Protein 6T2E (pdb70)

Structure (mmCIF, N/CA/C/O backbone):
data_6T2E
#
_entry.id   6T2E
#
_cell.length_a   39.285
_cell.length_b   39.285
_cell.length_c   215.321
_cell.angle_alpha   90.000
_cell.angle_beta   90.000
_cell.angle_gamma   120.000
#
_symmetry.space_group_name_H-M   'P 61 2 2'
#
loop_
_entity.id
_entity.type
_entity.pdbx_description
1 polymer 'E3 ubiquitin-protein ligase Mdm2'
2 polymer 'Stapled peptide GAR300-Gm'
3 water water
#
loop_
_atom_site.group_PDB
_atom_site.id
_atom_site.type_symbol
_atom_site.label_atom_id
_atom_site.label_alt_id
_atom_site.label_comp_id
_atom_site.label_asym_id
_atom_site.label_entity_id
_atom_site.label_seq_id
_atom_site.pdbx_PDB_ins_code
_atom_site.Cartn_x
_atom_site.Cartn_y
_atom_site.Cartn_z
_atom_site.occupancy
_atom_site.B_iso_or_equiv
_atom_site.auth_seq_id
_atom_site.auth_comp_id
_atom_site.auth_asym_id
_atom_site.auth_atom_id
_atom_site.pdbx_PDB_model_num
ATOM 1 N N . GLU A 1 2 ? -5.712 -25.637 -8.201 1.00 40.45 25 GLU A N 1
ATOM 2 C CA . GLU A 1 2 ? -6.256 -27.029 -8.074 1.00 40.76 25 GLU A CA 1
ATOM 3 C C . GLU A 1 2 ? -5.341 -27.935 -7.204 1.00 35.82 25 GLU A C 1
ATOM 4 O O . GLU A 1 2 ? -5.580 -29.146 -7.166 1.00 35.32 25 G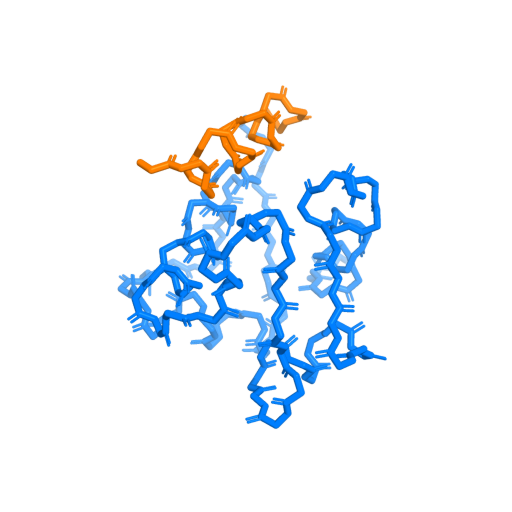LU A O 1
ATOM 10 N N . THR A 1 3 ? -4.378 -27.374 -6.440 1.00 30.22 26 THR A N 1
ATOM 11 C CA . THR A 1 3 ? -3.785 -28.104 -5.285 1.00 28.31 26 THR A CA 1
ATO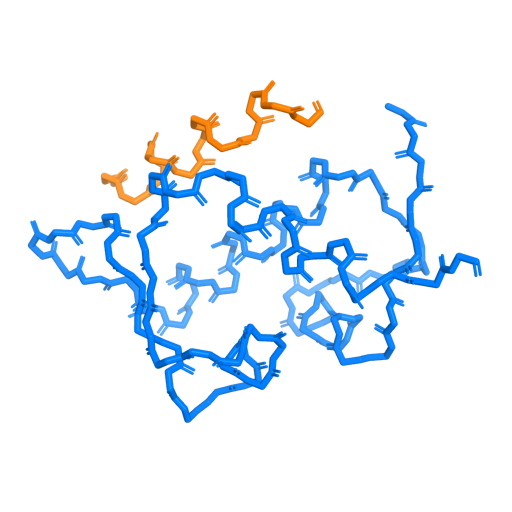M 12 C C . THR A 1 3 ? -4.766 -28.066 -4.105 1.00 25.54 26 THR A C 1
ATOM 13 O O . THR A 1 3 ? -5.212 -27.005 -3.738 1.00 25.28 26 THR A O 1
ATOM 17 N N . LEU A 1 4 ? -5.141 -29.248 -3.615 1.00 23.59 27 LEU A N 1
ATOM 18 C CA . LEU A 1 4 ? -6.016 -29.448 -2.429 1.00 22.25 27 LEU A CA 1
ATOM 19 C C . LEU A 1 4 ? -5.159 -29.582 -1.160 1.00 20.98 27 LEU A C 1
ATOM 20 O O . LEU A 1 4 ? -4.175 -30.342 -1.123 1.00 19.48 27 LEU A O 1
ATOM 25 N N . VAL A 1 5 ? -5.580 -28.888 -0.102 1.00 19.61 28 VAL A N 1
ATOM 26 C CA . VAL A 1 5 ? -4.956 -28.969 1.192 1.00 19.32 28 VAL A CA 1
ATOM 27 C C . VAL A 1 5 ? -5.994 -29.421 2.223 1.00 19.26 28 VAL A C 1
ATOM 28 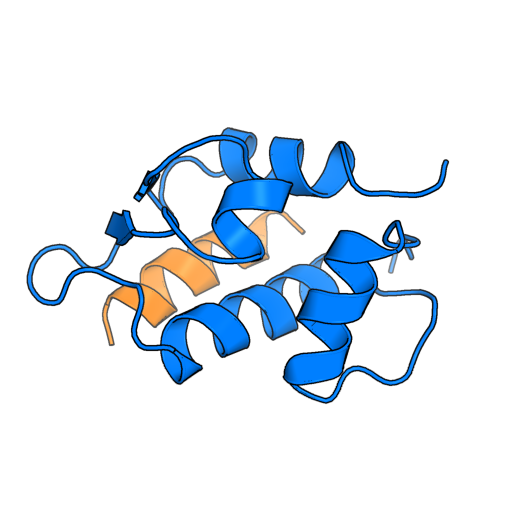O O . VAL A 1 5 ? -7.200 -29.244 2.044 1.00 18.82 28 VAL A O 1
ATOM 32 N N . ARG A 1 6 ? -5.473 -29.908 3.355 1.00 20.03 29 ARG A N 1
ATOM 33 C CA . ARG A 1 6 ? -6.262 -30.486 4.430 1.00 19.99 29 ARG A CA 1
ATOM 34 C C . ARG A 1 6 ? -6.052 -29.685 5.715 1.00 18.90 29 ARG A C 1
ATOM 35 O O . ARG A 1 6 ? -4.990 -29.740 6.314 1.00 17.53 29 ARG A O 1
ATOM 43 N N . PRO A 1 7 ? -7.056 -28.887 6.139 1.00 19.08 30 PRO A N 1
ATOM 44 C CA . PRO A 1 7 ? -6.991 -28.114 7.384 1.00 19.70 30 PRO A CA 1
ATOM 45 C C . PRO A 1 7 ? -6.927 -29.032 8.604 1.00 20.94 30 PRO A C 1
ATOM 46 O O . PRO A 1 7 ? -7.619 -30.013 8.630 1.00 20.76 30 PRO A O 1
ATOM 50 N N . LYS A 1 8 ? -6.058 -28.694 9.568 1.00 22.19 31 LYS A N 1
ATOM 51 C CA . LYS A 1 8 ? -6.056 -29.326 10.846 1.00 23.09 31 LYS A CA 1
ATOM 52 C C . LYS A 1 8 ? -7.363 -28.970 11.518 1.00 22.89 31 LYS A C 1
ATOM 53 O O . LYS A 1 8 ? -8.039 -28.071 11.032 1.00 20.78 31 LYS A O 1
ATOM 59 N N . PRO A 1 9 ? -7.742 -29.703 12.595 1.00 24.06 32 PRO A N 1
ATOM 60 C CA . PRO A 1 9 ? -9.052 -29.552 13.245 1.00 24.80 32 PRO A CA 1
ATOM 61 C C . PRO A 1 9 ? -9.538 -28.125 13.573 1.00 26.13 32 PRO A C 1
ATOM 62 O O . PRO A 1 9 ? -10.734 -27.836 13.368 1.00 24.58 32 PRO A O 1
ATOM 66 N N . GLU A 1 10 ? -8.657 -27.247 14.077 1.00 26.78 33 GLU A N 1
ATOM 67 C CA . GLU A 1 10 ? -9.126 -25.909 14.486 1.00 28.52 33 GLU A CA 1
ATOM 68 C C . GLU A 1 10 ? -9.455 -25.105 13.215 1.00 25.53 33 GLU A C 1
ATOM 69 O O . GLU A 1 10 ? -10.520 -24.485 13.142 1.00 24.45 33 GLU A O 1
ATOM 75 N N . LEU A 1 11 ? -8.556 -25.122 12.223 1.00 22.59 34 LEU A N 1
ATOM 76 C CA . LEU A 1 11 ? -8.834 -24.433 10.956 1.00 22.22 34 LEU A CA 1
ATOM 77 C C . LEU A 1 11 ? -10.129 -24.978 10.344 1.00 21.15 34 LEU A C 1
ATOM 78 O O . LEU A 1 11 ? -10.961 -24.209 9.946 1.00 21.83 34 LEU A O 1
ATOM 83 N N . LEU A 1 12 ? -10.297 -26.301 10.328 1.00 21.68 35 LEU A N 1
ATOM 84 C CA . LEU A 1 12 ? -11.521 -26.987 9.809 1.00 21.84 35 LEU A CA 1
ATOM 85 C C . LEU A 1 12 ? -12.796 -26.505 10.504 1.00 21.75 35 LEU A C 1
ATOM 86 O O . LEU A 1 12 ? -13.820 -26.375 9.868 1.00 21.65 35 LEU A O 1
ATOM 91 N N . LYS A 1 13 ? -12.719 -26.295 11.820 1.00 22.68 36 LYS A N 1
ATOM 92 C CA . LYS A 1 13 ? -13.869 -25.853 12.608 1.00 23.91 36 LYS A CA 1
ATOM 93 C C . LYS A 1 13 ? -14.260 -24.430 12.181 1.00 21.96 36 LYS A C 1
ATOM 94 O O . LYS A 1 13 ? -15.433 -24.123 12.048 1.00 21.17 36 LYS A O 1
ATOM 100 N N . LEU A 1 14 ? -13.254 -23.563 12.022 1.00 19.94 37 LEU A N 1
ATOM 101 C CA . LEU A 1 14 ? -13.477 -22.278 11.509 1.00 19.68 37 LEU A CA 1
ATOM 102 C C . LEU A 1 14 ? -14.230 -22.388 10.157 1.00 19.38 37 LEU A C 1
ATOM 103 O O . LEU A 1 14 ? -15.308 -21.829 10.009 1.00 19.00 37 LEU A O 1
ATOM 108 N N . LEU A 1 15 ? -13.683 -23.141 9.193 1.00 18.70 38 LEU A N 1
ATOM 109 C CA . LEU A 1 15 ? -14.320 -23.235 7.861 1.00 19.15 38 LEU A CA 1
ATOM 110 C C . LEU A 1 15 ? -15.753 -23.766 7.999 1.00 20.34 38 LEU A C 1
ATOM 111 O O . LEU A 1 15 ? -16.628 -23.249 7.319 1.00 19.21 38 LEU A O 1
ATOM 116 N N . LYS A 1 16 ? -15.972 -24.751 8.889 1.00 21.81 39 LYS A N 1
ATOM 117 C CA . LYS A 1 16 ? -17.294 -25.376 9.036 1.00 24.60 39 LYS A CA 1
ATOM 118 C C . LYS A 1 16 ? -18.319 -24.417 9.663 1.00 22.90 39 LYS A C 1
ATOM 119 O O . LYS A 1 16 ? -19.469 -24.602 9.452 1.00 21.56 39 LYS A O 1
ATOM 125 N N . SER A 1 17 ? -17.883 -23.386 10.398 1.00 22.58 40 SER A N 1
ATOM 126 C CA . SER A 1 17 ? -18.816 -22.407 11.017 1.00 22.76 40 SER A CA 1
ATOM 127 C C . SER A 1 17 ? -19.369 -21.453 9.955 1.00 21.86 40 SER A C 1
ATOM 128 O O . SER A 1 17 ? -20.341 -20.758 10.201 1.00 23.44 40 SER A O 1
ATOM 131 N N . VAL A 1 18 ? -18.743 -21.422 8.773 1.00 20.58 41 VAL A N 1
ATOM 132 C CA . VAL A 1 18 ? -19.277 -20.637 7.644 1.00 19.95 41 VAL A CA 1
ATOM 133 C C . VAL A 1 18 ? -19.597 -21.564 6.473 1.00 20.10 41 VAL A C 1
ATOM 134 O O . VAL A 1 18 ? -19.436 -21.178 5.337 1.00 20.21 41 VAL A O 1
ATOM 138 N N . GLY A 1 19 ? -19.994 -22.800 6.783 1.00 20.71 42 GLY A N 1
ATOM 139 C CA . GLY A 1 19 ? -20.748 -23.645 5.872 1.00 21.60 42 GLY A CA 1
ATOM 140 C C . GLY A 1 19 ? -19.907 -24.662 5.132 1.00 21.37 42 GLY A C 1
ATOM 141 O O . GLY A 1 19 ? -20.459 -25.399 4.378 1.00 21.43 42 GLY A O 1
ATOM 142 N N . ALA A 1 20 ? -18.611 -24.772 5.458 1.00 21.71 43 ALA A N 1
ATOM 143 C CA . ALA A 1 20 ? -17.682 -25.684 4.760 1.00 20.99 43 ALA A CA 1
ATOM 144 C C . ALA A 1 20 ? -17.995 -27.143 5.123 1.00 22.33 43 ALA A C 1
ATOM 145 O O . ALA A 1 20 ? -18.274 -27.463 6.309 1.00 22.87 43 ALA A O 1
ATOM 147 N N . GLN A 1 21 ? -17.984 -28.006 4.097 1.00 23.13 44 GLN A N 1
ATOM 148 C CA . GLN A 1 21 ? -18.587 -29.342 4.184 1.00 25.14 44 GLN A CA 1
ATOM 149 C C . GLN A 1 21 ? -17.567 -30.453 3.943 1.00 24.23 44 GLN A C 1
ATOM 150 O O . GLN A 1 21 ? -17.917 -31.572 4.191 1.00 23.43 44 GLN A O 1
ATOM 156 N N . LYS A 1 22 ? -16.358 -30.113 3.467 1.00 23.70 45 LYS A N 1
ATOM 157 C CA . LYS A 1 22 ? -15.329 -31.036 2.983 1.00 23.86 45 LYS A CA 1
ATOM 158 C C . LYS A 1 22 ? -14.184 -31.160 3.982 1.00 22.90 45 LYS A C 1
ATOM 159 O O . LYS A 1 22 ? -14.073 -30.390 4.949 1.00 21.52 45 LYS A O 1
ATOM 165 N N . ASP A 1 23 ? -13.321 -32.145 3.702 1.00 22.68 46 ASP A N 1
ATOM 166 C CA . ASP A 1 23 ? -12.084 -32.360 4.403 1.00 21.84 46 ASP A CA 1
ATOM 167 C C . ASP A 1 23 ? -10.928 -31.616 3.729 1.00 20.66 46 ASP A C 1
ATOM 168 O O . ASP A 1 23 ? -9.882 -31.347 4.394 1.00 18.91 46 ASP A O 1
ATOM 173 N N . THR A 1 24 ? -11.064 -31.412 2.406 1.00 19.70 47 THR A N 1
ATOM 174 C CA . THR A 1 24 ? -10.025 -30.772 1.614 1.00 19.01 47 THR A CA 1
ATOM 175 C C . THR A 1 24 ? -10.614 -29.629 0.786 1.00 18.28 47 THR A C 1
ATOM 176 O O . THR A 1 24 ? -11.771 -29.550 0.543 1.00 18.22 47 THR A O 1
ATOM 180 N N . TYR A 1 25 ? -9.722 -28.741 0.355 1.00 18.14 48 TYR A N 1
ATOM 181 C CA . TYR A 1 25 ? -10.014 -27.405 -0.110 1.00 17.65 48 TYR A CA 1
ATOM 182 C C . TYR A 1 25 ? -8.841 -26.919 -0.968 1.00 18.09 48 TYR A C 1
ATOM 183 O O . TYR A 1 25 ? -7.739 -27.163 -0.656 1.00 17.95 48 TYR A O 1
ATOM 192 N N . THR A 1 26 ? -9.123 -26.184 -2.034 1.00 18.99 49 THR A N 1
ATOM 193 C CA . THR A 1 26 ? -8.129 -25.336 -2.668 1.00 19.40 49 THR A CA 1
ATOM 194 C C . THR A 1 26 ? -7.809 -24.225 -1.665 1.00 19.59 49 THR A C 1
ATOM 195 O O . THR A 1 26 ? -8.635 -23.915 -0.794 1.00 18.38 49 THR A O 1
ATOM 199 N N . MET A 1 27 ? -6.620 -23.633 -1.802 1.00 20.49 50 MET A N 1
ATOM 200 C CA . MET A 1 27 ? -6.278 -22.427 -1.067 1.00 20.90 50 MET A CA 1
ATOM 2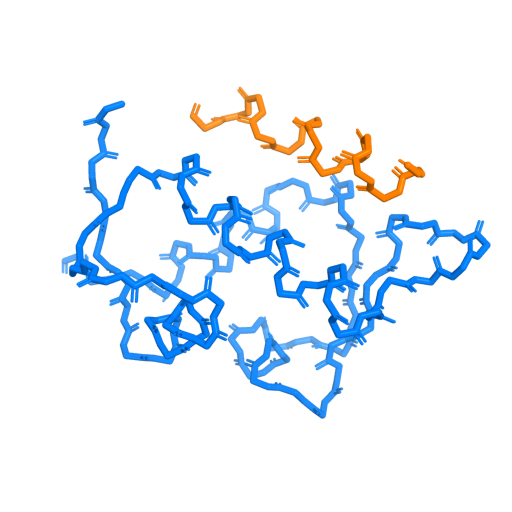01 C C . MET A 1 27 ? -7.314 -21.327 -1.341 1.00 20.08 50 MET A C 1
ATOM 202 O O . MET A 1 27 ? -7.728 -20.668 -0.420 1.00 19.18 50 MET A O 1
ATOM 207 N N . LYS A 1 28 ? -7.759 -21.161 -2.585 1.00 20.48 51 LYS A N 1
ATOM 208 C CA . LYS A 1 28 ? -8.751 -20.162 -2.853 1.00 21.14 51 LYS A CA 1
ATOM 209 C C . LYS A 1 28 ? -9.978 -20.399 -1.979 1.00 20.67 51 LYS A C 1
ATOM 210 O O . LYS A 1 28 ? -10.583 -19.412 -1.509 1.00 20.13 51 LYS A O 1
ATOM 216 N N . GLU A 1 29 ? -10.351 -21.672 -1.782 1.00 20.02 52 GLU A N 1
ATOM 217 C CA . GLU A 1 29 ? -11.504 -22.023 -0.942 1.00 19.54 52 GLU A CA 1
ATOM 218 C C . GLU A 1 29 ? -11.226 -21.644 0.509 1.00 17.51 52 GLU A C 1
ATOM 219 O O . GLU A 1 29 ? -12.105 -21.108 1.185 1.00 16.28 52 GLU A O 1
ATOM 225 N N . VAL A 1 30 ? -10.003 -21.921 0.978 1.00 17.14 53 VAL A N 1
ATOM 226 C CA . VAL A 1 30 ? -9.640 -21.696 2.405 1.00 17.50 53 VAL A CA 1
ATOM 227 C C . VAL A 1 30 ? -9.755 -20.190 2.685 1.00 18.04 53 VAL A C 1
ATOM 228 O O . VAL A 1 30 ? -10.329 -19.759 3.710 1.00 18.39 53 VAL A O 1
ATOM 232 N N . LEU A 1 31 ? -9.349 -19.389 1.697 1.00 17.09 54 LEU A N 1
ATOM 233 C CA . LEU A 1 31 ? -9.379 -17.986 1.872 1.00 17.25 54 LEU A CA 1
ATOM 234 C C . LEU A 1 31 ? -10.819 -17.480 1.759 1.00 17.88 54 LEU A C 1
ATOM 235 O O . LEU A 1 31 ? -11.204 -16.516 2.453 1.00 18.49 54 LEU A O 1
ATOM 240 N N . PHE A 1 32 ? -11.586 -18.087 0.842 1.00 17.56 55 PHE A N 1
ATOM 241 C CA . PHE A 1 32 ? -12.958 -17.744 0.677 1.00 18.28 55 PHE A CA 1
ATOM 242 C C . PHE A 1 32 ? -13.653 -17.810 2.035 1.00 18.07 55 PHE A C 1
ATOM 243 O O . PHE A 1 32 ? -14.144 -16.837 2.487 1.00 18.87 55 PHE A O 1
ATOM 251 N N . TYR A 1 33 ? -13.653 -18.983 2.655 1.00 18.34 56 TYR A N 1
ATOM 252 C CA . TYR A 1 33 ? -14.332 -19.204 3.930 1.00 18.73 56 TYR A CA 1
ATOM 253 C C . TYR A 1 33 ? -13.789 -18.273 5.026 1.00 18.77 56 TYR A C 1
ATOM 254 O O . TYR A 1 33 ? -14.559 -17.681 5.809 1.00 17.89 56 TYR A O 1
ATOM 263 N N . LEU A 1 34 ? -12.463 -18.127 5.057 1.00 18.73 57 LEU A N 1
ATOM 264 C CA . LEU A 1 34 ? -11.785 -17.307 6.061 1.00 18.28 57 LEU A CA 1
ATOM 265 C C . LEU A 1 34 ? -12.147 -15.829 5.900 1.00 17.26 57 LEU A C 1
ATOM 266 O O . LEU A 1 34 ? -12.396 -15.094 6.890 1.00 15.98 57 LEU A O 1
ATOM 271 N N . GLY A 1 35 ? -12.258 -15.414 4.632 1.00 16.50 58 GLY A N 1
ATOM 272 C CA . GLY A 1 35 ? -12.733 -14.088 4.300 1.00 16.49 58 GLY A CA 1
ATOM 273 C C . GLY A 1 35 ? -14.148 -13.855 4.776 1.00 16.45 58 GLY A C 1
ATOM 274 O O . GLY A 1 35 ? -14.407 -12.854 5.380 1.00 16.30 58 GLY A O 1
ATOM 275 N N . GLN A 1 36 ? -15.034 -14.827 4.543 1.00 17.24 59 GLN A N 1
ATOM 276 C CA . GLN A 1 36 ? -16.450 -14.769 4.962 1.00 17.99 59 GLN A CA 1
ATOM 277 C C . GLN A 1 36 ? -16.597 -14.693 6.478 1.00 17.86 59 GLN A C 1
ATOM 278 O O . GLN A 1 36 ? -17.402 -13.932 6.947 1.00 19.16 59 GLN A O 1
ATOM 284 N N . TYR A 1 37 ? -15.910 -15.571 7.208 1.00 17.97 60 TYR A N 1
ATOM 285 C CA . TYR A 1 37 ? -15.871 -15.577 8.674 1.00 17.87 60 TYR A CA 1
ATOM 286 C C . TYR A 1 37 ? -15.580 -14.150 9.195 1.00 18.27 60 TYR A C 1
ATOM 287 O O . TYR A 1 37 ? -16.196 -13.704 10.086 1.00 17.28 60 TYR A O 1
ATOM 296 N N . ILE A 1 38 ? -14.612 -13.469 8.588 1.00 19.31 61 ILE A N 1
ATOM 297 C CA . ILE A 1 38 ? -14.128 -12.217 9.081 1.00 20.87 61 ILE A CA 1
ATOM 298 C C . ILE A 1 38 ? -15.135 -11.095 8.767 1.00 22.82 61 ILE A C 1
ATOM 299 O O . ILE A 1 38 ? -15.309 -10.255 9.602 1.00 21.34 61 ILE A O 1
ATOM 304 N N . MET A 1 39 ? -15.754 -11.088 7.578 1.00 26.12 62 MET A N 1
ATOM 305 C CA . MET A 1 39 ? -16.840 -10.156 7.239 1.00 30.76 62 MET A CA 1
ATOM 306 C C . MET A 1 39 ? -18.060 -10.383 8.125 1.00 30.59 62 MET A C 1
ATOM 307 O O . MET A 1 39 ? -18.533 -9.436 8.712 1.00 28.78 62 MET A O 1
ATOM 312 N N . THR A 1 40 ? -18.557 -11.634 8.122 1.00 31.58 63 THR A N 1
ATOM 313 C CA . THR A 1 40 ? -19.620 -12.203 8.995 1.00 33.56 63 THR A CA 1
ATOM 314 C C . THR A 1 40 ? -19.501 -11.642 10.431 1.00 34.46 63 THR A C 1
ATOM 315 O O . THR A 1 40 ? -20.390 -10.936 10.925 1.00 34.04 63 THR A O 1
ATOM 319 N N . LYS A 1 41 ? -18.381 -11.955 11.096 1.00 32.95 64 LYS A N 1
ATOM 320 C CA . LYS A 1 41 ? -18.144 -11.593 12.478 1.00 34.63 64 LYS A CA 1
ATOM 321 C C . LYS A 1 41 ? -17.744 -10.108 12.617 1.00 33.58 64 LYS A C 1
ATOM 322 O O . LYS A 1 41 ? -17.678 -9.611 13.706 1.00 32.83 64 LYS A O 1
ATOM 328 N N . ARG A 1 42 ? -17.451 -9.424 11.504 1.00 33.94 65 ARG A N 1
ATOM 329 C CA . ARG A 1 42 ? -17.277 -7.990 11.480 1.00 33.32 65 ARG A CA 1
ATOM 330 C C . ARG A 1 42 ? -15.992 -7.643 12.263 1.00 29.96 65 ARG A C 1
ATOM 331 O O . ARG A 1 42 ? -15.917 -6.625 12.980 1.00 29.67 65 ARG A O 1
ATOM 339 N N . LEU A 1 43 ? -14.955 -8.477 12.094 1.00 26.57 66 LEU A N 1
ATOM 340 C CA . LEU A 1 43 ? -13.701 -8.384 12.816 1.00 23.43 66 LEU A CA 1
ATOM 341 C C . LEU A 1 43 ? -12.779 -7.325 12.237 1.00 23.07 66 LEU A C 1
ATOM 342 O O . LEU A 1 43 ? -11.844 -6.939 12.910 1.00 24.67 66 LEU A O 1
ATOM 347 N N . TYR A 1 44 ? -13.007 -6.897 10.997 1.00 21.77 67 TYR A N 1
ATOM 348 C CA . TYR A 1 44 ? -12.129 -5.868 10.359 1.00 21.78 67 TYR A CA 1
ATOM 349 C C . TYR A 1 44 ? -12.411 -4.475 10.967 1.00 21.52 67 TYR A C 1
ATOM 350 O O . TYR A 1 44 ? -13.500 -4.189 11.357 1.00 21.54 67 TYR A O 1
ATOM 359 N N . ASP A 1 45 ? -11.415 -3.597 10.933 1.00 21.47 68 ASP A N 1
ATOM 360 C CA . ASP A 1 45 ? -11.501 -2.253 11.414 1.00 22.92 68 ASP A CA 1
ATOM 361 C C . ASP A 1 45 ? -12.316 -1.462 10.387 1.00 24.28 68 ASP A C 1
ATOM 362 O O . ASP A 1 45 ? -12.041 -1.625 9.191 1.00 22.84 68 ASP A O 1
ATOM 367 N N . GLU A 1 46 ? -13.258 -0.623 10.860 1.00 25.40 69 GLU A N 1
ATOM 368 C CA . GLU A 1 46 ? -14.160 0.195 9.993 1.00 29.15 69 GLU A CA 1
ATOM 369 C C . GLU A 1 46 ? -13.383 1.175 9.105 1.00 31.18 69 GLU A C 1
ATOM 370 O O . GLU A 1 46 ? -13.652 1.253 7.918 1.00 32.41 69 GLU A O 1
ATOM 376 N N . LYS A 1 47 ? -12.451 1.923 9.716 1.00 34.38 70 LYS A N 1
ATOM 377 C CA . LYS A 1 47 ? -11.700 3.037 9.093 1.00 37.47 70 LYS A CA 1
ATOM 378 C C . LYS A 1 47 ? -10.496 2.535 8.278 1.00 35.81 70 LYS A C 1
ATOM 379 O O . LYS A 1 47 ? -10.065 3.154 7.323 1.00 36.22 70 LYS A O 1
ATOM 385 N N . GLN A 1 48 ? -9.923 1.421 8.707 1.00 34.30 71 GLN A N 1
ATOM 386 C CA . GLN A 1 48 ? -8.718 0.911 8.165 1.00 33.24 71 GLN A CA 1
ATOM 387 C C . GLN A 1 48 ? -8.991 -0.565 7.897 1.00 29.43 71 GLN A C 1
ATOM 388 O O . GLN A 1 48 ? -8.720 -1.403 8.701 1.00 28.04 71 GLN A O 1
ATOM 394 N N . GLN A 1 49 ? -9.603 -0.850 6.761 1.00 26.55 72 GLN A N 1
ATOM 395 C CA . GLN A 1 49 ? -10.351 -2.071 6.648 1.00 25.52 72 GLN A CA 1
ATOM 396 C C . GLN A 1 49 ? -9.459 -3.293 6.368 1.00 23.85 72 GLN A C 1
ATOM 397 O O . GLN A 1 49 ? -9.947 -4.428 6.446 1.00 23.32 72 GLN A O 1
ATOM 403 N N . HIS A 1 50 ? -8.171 -3.050 6.091 1.00 22.41 73 HIS A N 1
ATOM 404 C CA . HIS A 1 50 ? -7.124 -4.053 6.070 1.00 20.70 73 HIS A CA 1
ATOM 405 C C . HIS A 1 50 ? -6.726 -4.522 7.479 1.00 19.43 73 HIS A C 1
ATOM 406 O O . HIS A 1 50 ? -6.089 -5.515 7.612 1.00 18.63 73 HIS A O 1
ATOM 413 N N . ILE A 1 51 ? -7.102 -3.813 8.534 1.00 19.94 74 ILE A N 1
ATOM 414 C CA . ILE A 1 51 ? -6.848 -4.272 9.919 1.00 19.70 74 ILE A CA 1
ATOM 415 C C . ILE A 1 51 ? -7.960 -5.224 10.364 1.00 19.28 74 ILE A C 1
ATOM 416 O O . ILE A 1 51 ? -9.125 -4.868 10.257 1.00 18.79 74 ILE A O 1
ATOM 421 N N . VAL A 1 52 ? -7.543 -6.401 10.866 1.00 19.19 75 VAL A N 1
ATOM 422 C CA . VAL A 1 52 ? -8.389 -7.476 11.422 1.00 19.03 75 VAL A CA 1
ATOM 423 C C . VAL A 1 52 ? -7.988 -7.718 12.897 1.00 19.25 75 VAL A C 1
ATOM 424 O O . VAL A 1 52 ? -6.900 -8.087 13.181 1.00 19.51 75 VAL A O 1
ATOM 428 N N . TYR A 1 53 ? -8.942 -7.556 13.821 1.00 19.59 76 TYR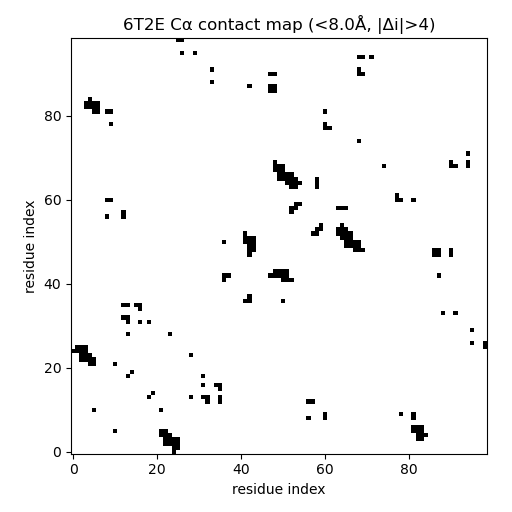 A N 1
ATOM 429 C CA . TYR A 1 53 ? -8.769 -7.811 15.238 1.00 20.14 76 TYR A CA 1
ATOM 430 C C . TYR A 1 53 ? -9.298 -9.215 15.540 1.00 20.25 76 TYR A C 1
ATOM 431 O O . TYR A 1 53 ? -10.479 -9.433 15.391 1.00 20.92 76 TYR A O 1
ATOM 440 N N . CYS A 1 54 ? -8.414 -10.151 15.909 1.00 20.05 77 CYS A N 1
ATOM 441 C CA . CYS A 1 54 ? -8.786 -11.538 16.104 1.00 20.15 77 CYS A CA 1
ATOM 442 C C . CYS A 1 54 ? -8.495 -12.001 17.529 1.00 20.95 77 CYS A C 1
ATOM 443 O O . CYS A 1 54 ? -8.742 -13.198 17.854 1.00 19.91 77 CYS A O 1
ATOM 446 N N . SER A 1 55 ? -7.985 -11.104 18.388 1.00 22.06 78 SER A N 1
ATOM 447 C CA . SER A 1 55 ? -7.848 -11.541 19.782 1.00 23.58 78 SER A CA 1
ATOM 448 C C . SER A 1 55 ? -9.215 -12.030 20.284 1.00 22.95 78 SER A C 1
ATOM 449 O O . SER A 1 55 ? -10.253 -11.546 19.916 1.00 22.02 78 SER A O 1
ATOM 452 N N . ASN A 1 56 ? -9.179 -13.080 21.083 1.00 23.86 79 ASN A N 1
ATOM 453 C CA . ASN A 1 56 ? -10.352 -13.545 21.805 1.00 24.62 79 ASN A CA 1
ATOM 454 C C . ASN A 1 56 ? -11.351 -14.182 20.826 1.00 23.29 79 ASN A C 1
ATOM 455 O O . ASN A 1 56 ? -12.571 -14.000 20.890 1.00 22.07 79 ASN A O 1
ATOM 460 N N . ASP A 1 57 ? -10.786 -15.007 19.950 1.00 23.09 80 ASP A N 1
ATOM 461 C CA . ASP A 1 57 ? -11.512 -15.631 18.853 1.00 23.57 80 ASP A CA 1
ATOM 462 C C . ASP A 1 57 ? -10.718 -16.853 18.363 1.00 23.06 80 ASP A C 1
ATOM 463 O O . ASP A 1 57 ? -9.475 -16.886 18.401 1.00 22.27 80 ASP A O 1
ATOM 468 N N . LEU A 1 58 ? -11.447 -17.853 17.864 1.00 23.06 81 LEU A N 1
ATOM 469 C CA . LEU A 1 58 ? -10.839 -19.026 17.256 1.00 22.95 81 LEU A CA 1
ATOM 470 C C . LEU A 1 58 ? -9.808 -18.586 16.205 1.00 22.03 81 LEU A C 1
ATOM 471 O O . LEU A 1 58 ? -8.783 -19.254 16.062 1.00 21.67 81 LEU A O 1
ATOM 476 N N . LEU A 1 59 ? -10.068 -17.473 15.501 1.00 21.27 82 LEU A N 1
ATOM 477 C CA . LEU A 1 59 ? -9.124 -16.971 14.492 1.00 20.39 82 LEU A CA 1
ATOM 478 C C . LEU A 1 59 ? -7.817 -16.532 15.149 1.00 20.51 82 LEU A C 1
ATOM 479 O O . LEU A 1 59 ? -6.768 -16.670 14.569 1.00 20.69 82 LEU A O 1
ATOM 484 N N . GLY A 1 60 ? -7.917 -15.950 16.337 1.00 22.10 83 GLY A N 1
ATOM 485 C CA . GLY A 1 60 ? -6.758 -15.575 17.205 1.00 22.27 83 GLY A CA 1
ATOM 486 C C . GLY A 1 60 ? -5.949 -16.778 17.645 1.00 22.93 83 GLY A C 1
ATOM 487 O O . GLY A 1 60 ? -4.719 -16.762 17.610 1.00 22.45 83 GLY A O 1
ATOM 488 N N . ASP A 1 61 ? -6.644 -17.852 18.000 1.00 24.30 84 ASP A N 1
ATOM 489 C CA . ASP A 1 61 ? -5.977 -19.115 18.337 1.00 28.10 84 ASP A CA 1
ATOM 490 C C . ASP A 1 61 ? -5.182 -19.665 17.131 1.00 28.39 84 ASP A C 1
ATOM 491 O O . ASP A 1 61 ? -4.026 -20.144 17.312 1.00 26.66 84 ASP A O 1
ATOM 496 N N . LEU A 1 62 ? -5.773 -19.598 15.923 1.00 27.16 85 LEU A N 1
ATOM 497 C CA . LEU A 1 62 ? -5.107 -20.167 14.755 1.00 27.64 85 LEU A CA 1
ATOM 498 C C . LEU A 1 62 ? -3.876 -19.325 14.452 1.00 28.12 85 LEU A C 1
ATOM 499 O O . LEU A 1 62 ? -2.866 -19.862 14.099 1.00 29.74 85 LEU A O 1
ATOM 504 N N . PHE A 1 63 ? -3.978 -18.008 14.640 1.00 30.17 86 PHE A N 1
ATOM 505 C CA . PHE A 1 63 ? -2.993 -17.075 14.099 1.00 31.08 86 PHE A CA 1
ATOM 506 C C . PHE A 1 63 ? -1.894 -16.785 15.131 1.00 31.62 86 PHE A C 1
ATOM 507 O O . PHE A 1 63 ? -0.762 -16.590 14.742 1.00 32.59 86 PHE A O 1
ATOM 515 N N . GLY A 1 64 ? -2.236 -16.756 16.431 1.00 30.61 87 GLY A N 1
ATOM 516 C CA . GLY A 1 64 ? -1.281 -16.540 17.490 1.00 29.73 87 GLY A CA 1
ATOM 517 C C . GLY A 1 64 ? -0.952 -15.067 17.680 1.00 29.85 87 GLY A C 1
ATOM 518 O O . GLY A 1 64 ? 0.133 -14.760 18.247 1.00 28.75 87 GLY A O 1
ATOM 519 N N . VAL A 1 65 ? -1.861 -14.183 17.199 1.00 28.34 88 VAL A N 1
ATOM 520 C CA . VAL A 1 65 ? -1.745 -12.693 17.252 1.00 28.03 88 VAL A CA 1
ATOM 521 C C . VAL A 1 65 ? -3.112 -12.089 17.568 1.00 25.43 88 VAL A C 1
ATOM 522 O O . VAL A 1 65 ? -4.135 -12.733 17.344 1.00 23.19 88 VAL A O 1
ATOM 526 N N . PRO A 1 66 ? -3.154 -10.873 18.175 1.00 25.27 89 PRO A N 1
ATOM 527 C CA . PRO A 1 66 ? -4.412 -10.184 18.473 1.00 24.91 89 PRO A CA 1
ATOM 528 C C . PRO A 1 66 ? -4.970 -9.410 17.272 1.00 24.68 89 PRO A C 1
ATOM 529 O O . PRO A 1 66 ? -6.158 -9.064 17.261 1.00 26.03 89 PRO A O 1
ATOM 533 N N . SER A 1 67 ? -4.100 -9.125 16.291 1.00 24.91 90 SER A N 1
ATOM 534 C CA . SER A 1 67 ? -4.473 -8.461 15.081 1.00 22.72 90 SER A CA 1
ATOM 535 C C . SER A 1 67 ? -3.437 -8.692 13.970 1.00 22.53 90 SER A C 1
ATOM 536 O O . SER A 1 67 ? -2.323 -9.165 14.192 1.00 22.44 90 SER A O 1
ATOM 539 N N . PHE A 1 68 ? -3.847 -8.345 12.745 1.00 21.19 91 PHE A N 1
ATOM 540 C CA . PHE A 1 68 ? -3.002 -8.418 11.600 1.00 20.85 91 PHE A CA 1
ATOM 541 C C . PHE A 1 68 ? -3.587 -7.576 10.462 1.00 21.00 91 PHE A C 1
ATOM 542 O O . PHE A 1 68 ? -4.795 -7.237 10.475 1.00 19.64 91 PHE A O 1
ATOM 550 N N . SER A 1 69 ? -2.731 -7.283 9.470 1.00 21.91 92 SER A N 1
ATOM 551 C CA . SER A 1 69 ? -3.131 -6.605 8.231 1.00 22.07 92 SER A CA 1
ATOM 552 C C . SER A 1 69 ? -3.327 -7.631 7.109 1.00 21.54 92 SER A C 1
ATOM 553 O O . SER A 1 69 ? -2.509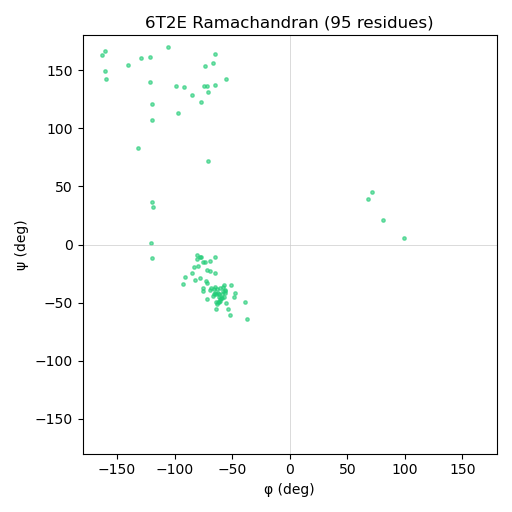 -8.512 6.904 1.00 20.76 92 SER A O 1
ATOM 556 N N . VAL A 1 70 ? -4.415 -7.451 6.364 1.00 22.29 93 VAL A N 1
ATOM 557 C CA . VAL A 1 70 ? -4.713 -8.187 5.140 1.00 22.97 93 VAL A CA 1
ATOM 558 C C . VAL A 1 70 ? -3.679 -7.866 4.051 1.00 24.41 93 VAL A C 1
ATOM 559 O O . VAL A 1 70 ? -3.642 -8.548 3.046 1.00 24.75 93 VAL A O 1
ATOM 563 N N . LYS A 1 71 ? -2.830 -6.853 4.243 1.00 26.37 94 LYS A N 1
ATOM 564 C CA . LYS A 1 71 ? -1.691 -6.621 3.326 1.00 27.69 94 LYS A CA 1
ATOM 565 C C . LYS A 1 71 ? -0.527 -7.598 3.599 1.00 27.16 94 LYS A C 1
ATOM 566 O O . LYS A 1 71 ? 0.248 -7.932 2.694 1.00 25.35 94 LYS A O 1
ATOM 572 N N . GLU A 1 72 ? -0.379 -8.066 4.831 1.00 26.73 95 GLU A N 1
ATOM 573 C CA . GLU A 1 72 ? 0.669 -9.053 5.130 1.00 28.24 95 GLU A CA 1
ATOM 574 C C . GLU A 1 72 ? 0.294 -10.413 4.502 1.00 25.65 95 GLU A C 1
ATOM 575 O O . GLU A 1 72 ? -0.043 -11.355 5.209 1.00 23.33 95 GLU A O 1
ATOM 581 N N . HIS A 1 73 ? 0.377 -10.497 3.168 1.00 24.46 96 HIS A N 1
ATOM 582 C CA . HIS A 1 73 ? -0.016 -11.672 2.386 1.00 24.04 96 HIS A CA 1
ATOM 583 C C . HIS A 1 73 ? 0.730 -12.914 2.875 1.00 24.28 96 HIS A C 1
ATOM 584 O O . HIS A 1 73 ? 0.122 -13.948 3.118 1.00 23.31 96 HIS A O 1
ATOM 591 N N . ARG A 1 74 ? 2.051 -12.817 2.990 1.00 24.92 97 ARG A N 1
ATOM 592 C CA . ARG A 1 74 ? 2.824 -13.982 3.327 1.00 26.06 97 ARG A CA 1
ATOM 593 C C . ARG A 1 74 ? 2.476 -14.460 4.742 1.00 26.25 97 ARG A C 1
ATOM 594 O O . ARG A 1 74 ? 2.357 -15.660 5.027 1.00 24.80 97 ARG A O 1
ATOM 602 N N . LYS A 1 75 ? 2.328 -13.501 5.641 1.00 28.00 98 LYS A N 1
ATOM 603 C CA . LYS A 1 75 ? 2.080 -13.795 7.023 1.00 29.01 98 LYS A CA 1
ATO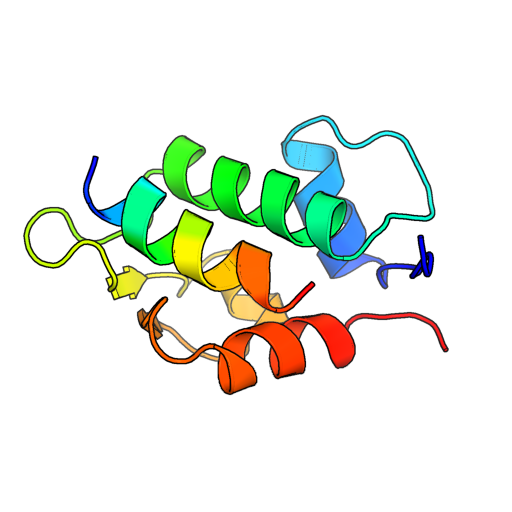M 604 C C . LYS A 1 75 ? 0.787 -14.598 7.115 1.00 25.93 98 LYS A C 1
ATOM 605 O O . LYS A 1 75 ? 0.737 -15.600 7.769 1.00 24.64 98 LYS A O 1
ATOM 611 N N . ILE A 1 76 ? -0.245 -14.147 6.411 1.00 24.07 99 ILE A N 1
ATOM 612 C CA . ILE A 1 76 ? -1.496 -14.821 6.445 1.00 22.79 99 ILE A CA 1
ATOM 613 C C . ILE A 1 76 ? -1.379 -16.232 5.872 1.00 22.15 99 ILE A C 1
ATOM 614 O O . ILE A 1 76 ? -1.879 -17.146 6.476 1.00 22.37 99 ILE A O 1
ATOM 619 N N . TYR A 1 77 ? -0.811 -16.386 4.674 1.00 22.17 100 TYR A N 1
ATOM 620 C CA . TYR A 1 77 ? -0.641 -17.730 4.062 1.00 22.16 100 TYR A CA 1
ATOM 621 C C . TYR A 1 77 ? 0.190 -18.638 4.975 1.00 23.53 100 TYR A C 1
ATOM 622 O O . TYR A 1 77 ? -0.011 -19.840 5.029 1.00 23.99 100 TYR A O 1
ATOM 631 N N . THR A 1 78 ? 1.174 -18.053 5.641 1.00 26.27 101 THR A N 1
ATOM 632 C CA . THR A 1 78 ? 2.015 -18.793 6.572 1.00 28.86 101 THR A CA 1
ATOM 633 C C . THR A 1 78 ? 1.155 -19.384 7.698 1.00 29.89 101 THR A C 1
ATOM 634 O O . THR A 1 78 ? 1.321 -20.550 8.025 1.00 31.44 101 THR A O 1
ATOM 638 N N . MET A 1 79 ? 0.259 -18.585 8.277 1.00 32.45 102 MET A N 1
ATOM 639 C CA . MET A 1 79 ? -0.605 -19.036 9.369 1.00 35.59 102 MET A CA 1
ATOM 640 C C . MET A 1 79 ? -1.425 -20.226 8.872 1.00 33.37 102 MET A C 1
ATOM 641 O O . MET A 1 79 ? -1.521 -21.241 9.529 1.00 32.46 102 MET A O 1
ATOM 646 N N . ILE A 1 80 ? -1.985 -20.094 7.674 1.00 30.37 103 ILE A N 1
ATOM 647 C CA . ILE A 1 80 ? -2.821 -21.127 7.153 1.00 31.31 103 ILE A CA 1
ATOM 648 C C . ILE A 1 80 ? -2.000 -22.408 7.019 1.00 31.53 103 ILE A C 1
ATOM 649 O O . ILE A 1 80 ? -2.465 -23.444 7.412 1.00 29.03 103 ILE A O 1
ATOM 654 N N . TYR A 1 81 ? -0.819 -22.289 6.398 1.00 33.41 104 TYR A N 1
ATOM 655 C CA . TYR A 1 81 ? 0.016 -23.394 6.075 1.00 37.55 104 TYR A CA 1
ATOM 656 C C . TYR A 1 81 ? 0.615 -24.013 7.355 1.00 34.52 104 TYR A C 1
ATOM 657 O O . TYR A 1 81 ? 1.087 -25.117 7.298 1.00 34.90 104 TYR A O 1
ATOM 666 N N . ARG A 1 82 ? 0.549 -23.334 8.506 1.00 32.70 105 ARG A N 1
ATOM 667 C CA . ARG A 1 82 ? 0.935 -23.925 9.784 1.00 33.44 105 ARG A CA 1
ATOM 668 C C . ARG A 1 82 ? -0.202 -24.798 10.331 1.00 30.43 105 ARG A C 1
ATOM 669 O O . ARG A 1 82 ? 0.001 -25.609 11.234 1.00 28.24 105 ARG A O 1
ATOM 677 N N . ASN A 1 83 ? -1.384 -24.672 9.720 1.00 28.10 106 ASN A N 1
ATOM 678 C CA . ASN A 1 83 ? -2.622 -25.266 10.183 1.00 26.05 106 ASN A CA 1
ATOM 679 C C . ASN A 1 83 ? -3.167 -26.224 9.113 1.00 24.47 106 ASN A C 1
ATOM 680 O O . ASN A 1 83 ? -4.386 -26.343 8.971 1.00 22.92 106 ASN A O 1
ATOM 685 N N . LEU A 1 84 ? -2.262 -26.927 8.418 1.00 24.27 107 LEU A N 1
ATOM 686 C CA . LEU A 1 84 ? -2.592 -27.969 7.403 1.00 25.22 107 LEU A CA 1
ATOM 687 C C . LEU A 1 84 ? -1.979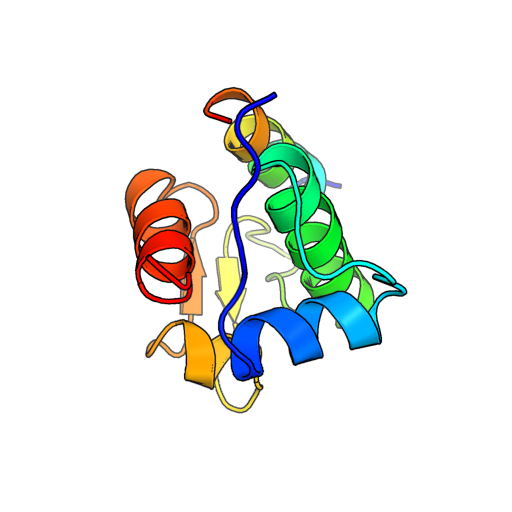 -29.322 7.772 1.00 27.28 107 LEU A C 1
ATOM 688 O O . LEU A 1 84 ? -0.840 -29.396 8.219 1.00 29.29 107 LEU A O 1
ATOM 693 N N . VAL A 1 85 ? -2.741 -30.400 7.559 1.00 28.69 108 VAL A N 1
ATOM 694 C CA . VAL A 1 85 ? -2.211 -31.744 7.650 1.00 30.26 108 VAL A CA 1
ATOM 695 C C . VAL A 1 85 ? -1.295 -31.949 6.445 1.00 32.58 108 VAL A C 1
ATOM 696 O O . VAL A 1 85 ? -1.692 -31.691 5.313 1.00 31.79 108 VAL A O 1
ATOM 700 N N . VAL A 1 86 ? -0.086 -32.450 6.705 1.00 38.22 109 VAL A N 1
ATOM 701 C CA . VAL A 1 86 ? 0.904 -32.695 5.673 1.00 43.54 109 VAL A CA 1
ATOM 702 C C . VAL A 1 86 ? 1.614 -34.002 6.012 1.00 48.10 109 VAL A C 1
ATOM 703 O O . VAL A 1 86 ? 1.957 -34.276 7.164 1.00 55.71 109 VAL A O 1
ATOM 708 N N . LEU B 2 1 ? -16.910 -3.514 -0.097 1.00 49.98 1 LEU B N 1
ATOM 709 C CA . LEU B 2 1 ? -16.200 -2.662 0.894 1.00 43.82 1 LEU B CA 1
ATOM 710 C C . LEU B 2 1 ? -14.689 -2.815 0.686 1.00 37.85 1 LEU B C 1
ATOM 711 O O . LEU B 2 1 ? -14.253 -3.656 -0.126 1.00 36.67 1 LEU B O 1
ATOM 716 N N . THR B 2 2 ? -13.919 -1.997 1.420 1.00 32.63 2 THR B N 1
ATOM 717 C CA . THR B 2 2 ? -12.463 -1.945 1.321 1.00 29.61 2 THR B CA 1
ATOM 718 C C . THR B 2 2 ? -11.855 -3.270 1.756 1.00 27.16 2 THR B C 1
ATOM 719 O O . THR B 2 2 ? -10.934 -3.751 1.114 1.00 28.63 2 THR B O 1
ATOM 723 N N . PHE B 2 3 ? -12.363 -3.853 2.842 1.00 24.59 3 PHE B N 1
ATOM 724 C CA . PHE B 2 3 ? -11.885 -5.165 3.281 1.00 24.00 3 PHE B CA 1
ATOM 725 C C . PHE B 2 3 ? -12.025 -6.244 2.178 1.00 25.36 3 PHE B C 1
ATOM 726 O O . PHE B 2 3 ? -11.194 -7.127 2.073 1.00 24.77 3 PHE B O 1
ATOM 734 N N . GLU B 2 4 ? -13.063 -6.183 1.350 1.00 27.93 4 GLU B N 1
ATOM 735 C CA . GLU B 2 4 ? -13.261 -7.205 0.386 1.00 30.31 4 GLU B CA 1
ATOM 736 C C . GLU B 2 4 ? -12.206 -7.050 -0.699 1.00 29.96 4 GLU B C 1
ATOM 737 O O . GLU B 2 4 ? -11.793 -8.022 -1.261 1.00 31.02 4 GLU B O 1
ATOM 743 N N . GLN B 2 5 ? -11.782 -5.818 -0.962 1.00 30.61 5 GLN B N 1
ATOM 744 C CA . GLN B 2 5 ? -10.809 -5.564 -2.027 1.00 32.50 5 GLN B CA 1
ATOM 745 C C . GLN B 2 5 ? -9.363 -5.758 -1.543 1.00 29.05 5 GLN B C 1
ATOM 746 O O . GLN B 2 5 ? -8.516 -6.040 -2.346 1.00 29.86 5 GLN B O 1
ATOM 752 N N . TYR B 2 6 ? -9.077 -5.621 -0.249 1.00 26.47 6 TYR B N 1
ATOM 753 C CA . TYR B 2 6 ? -7.802 -6.073 0.283 1.00 25.58 6 TYR B CA 1
ATOM 754 C C . TYR B 2 6 ? -7.754 -7.606 0.253 1.00 24.06 6 TYR B C 1
ATOM 755 O O . TYR B 2 6 ? -6.750 -8.170 -0.116 1.00 21.21 6 TYR B O 1
ATOM 764 N N . TRP B 2 7 ? -8.880 -8.256 0.576 1.00 23.49 7 TRP B N 1
ATOM 765 C CA . TRP B 2 7 ? -8.943 -9.698 0.646 1.00 23.77 7 TRP B CA 1
ATOM 766 C C . TRP B 2 7 ? -8.889 -10.360 -0.739 1.00 25.59 7 TRP B C 1
ATOM 767 O O . TRP B 2 7 ? -8.421 -11.481 -0.863 1.00 23.81 7 TRP B O 1
ATOM 778 N N . ALA B 2 8 ? -9.466 -9.682 -1.736 1.00 28.22 8 ALA B N 1
ATOM 779 C CA . ALA B 2 8 ? -9.504 -10.130 -3.112 1.00 30.66 8 ALA B CA 1
ATOM 780 C C . ALA B 2 8 ? -8.064 -10.190 -3.624 1.00 31.16 8 ALA B C 1
ATOM 781 O O . ALA B 2 8 ? -7.701 -11.168 -4.203 1.00 32.12 8 ALA B O 1
ATOM 783 N N . GLN B 2 9 ? -7.295 -9.113 -3.414 1.00 32.19 9 GLN B N 1
ATOM 784 C CA . GLN B 2 9 ? -5.818 -9.030 -3.586 1.00 33.83 9 GLN B CA 1
ATOM 785 C C . GLN B 2 9 ? -5.142 -10.317 -3.106 1.00 30.52 9 GLN B C 1
ATOM 786 O O . GLN B 2 9 ? -4.320 -10.864 -3.789 1.00 29.40 9 GLN B O 1
ATOM 792 N N . LEU B 2 10 ? -5.504 -10.740 -1.889 1.00 29.27 10 LEU B N 1
ATOM 793 C CA . LEU B 2 10 ? -4.958 -11.922 -1.154 1.00 30.32 10 LEU B CA 1
ATOM 794 C C . LEU B 2 10 ? -5.191 -13.217 -1.928 1.00 31.85 10 LEU B C 1
ATOM 795 O O . LEU B 2 10 ? -4.345 -14.105 -1.936 1.00 34.79 10 LEU B O 1
ATOM 800 N N . GLU B 2 11 ? -6.342 -13.314 -2.585 1.00 35.02 11 GLU B N 1
ATOM 801 C CA . GLU B 2 11 ? -6.741 -14.522 -3.295 1.00 37.36 11 GLU B CA 1
ATOM 802 C C . GLU B 2 11 ? -5.899 -14.701 -4.554 1.00 35.63 11 GLU B C 1
ATOM 803 O O . GLU B 2 11 ? -5.815 -15.823 -5.061 1.00 37.45 11 GLU B O 1
ATOM 809 N N . SER B 2 12 ? -5.303 -13.621 -5.077 1.00 34.61 12 SER B N 1
ATOM 810 C CA . SER B 2 12 ? -4.516 -13.695 -6.378 1.00 34.99 12 SER B CA 1
ATOM 811 C C . SER B 2 12 ? -3.262 -14.586 -6.232 1.00 32.15 12 SER B C 1
ATOM 812 O O . SER B 2 12 ? -2.794 -15.144 -7.222 1.00 31.39 12 SER B O 1
ATOM 815 N N . ALA B 2 13 ? -2.746 -14.731 -4.994 1.00 29.28 13 ALA B N 1
ATOM 816 C CA . ALA B 2 13 ? -1.549 -15.536 -4.730 1.00 28.22 13 ALA B CA 1
ATOM 817 C C . ALA B 2 13 ? -1.836 -17.051 -4.724 1.00 27.15 13 ALA B C 1
ATOM 818 O O . ALA B 2 13 ? -0.893 -17.854 -4.816 1.00 27.91 13 ALA B O 1
ATOM 820 N N . ALA B 2 14 ? -3.123 -17.454 -4.728 1.00 26.27 14 ALA B N 1
ATOM 821 C CA . ALA B 2 14 ? -3.591 -18.856 -4.452 1.00 25.89 14 ALA B CA 1
ATOM 822 C C . ALA B 2 14 ? -3.791 -19.681 -5.737 1.00 25.85 14 ALA B C 1
ATOM 823 O O . ALA B 2 14 ? -4.245 -19.147 -6.719 1.00 26.78 14 ALA B O 1
#

Sequence (99 aa):
ETLVRPKPELLKLLKSVGAQKDTYTMKEVLFYLGQYIMTKRLYDEKQQHIVYCSNDLLGDLFGVPSFSVKEHRKIYTMIYRNLVVLTFEQYWAQLESAA

GO terms:
  GO:0005515 protein binding (F, IPI)
  GO:0061630 ubiquitin protein ligase activity (F, IDA)
  GO:0043161 proteasome-mediated ubiquitin-dependent protein catabolic process (P, IDA)
  GO:1901797 negative regulation of signal transduction by p53 class mediator (P, IDA)
  GO:0061630 ubiquitin protein ligase activity (F, TAS)
  GO:0043161 proteasome-mediated ubiquitin-dependent protein catabolic process (P, TAS)
  GO:1901797 negative regulation of signal transduction by p53 class mediator (P, TAS)
  GO:0000209 protein polyubiquitination (P, TAS)
  GO:0006511 ubiquitin-dependent protein catabolic process (P, IGI)
  GO:0051865 protein autoubiquitination (P, IMP)
  GO:0006511 ubiquitin-dependent protein catabolic process (P, IMP)
  GO:0008097 5S rRNA binding (F, IDA)
  GO:0005634 nucleus (C, IDA)
  GO:0005730 nucleolus (C, IDA)
  GO:0005737 cytoplasm (C, IDA)
  GO:0016874 ligase activity (F, IDA)
  GO:0043021 ribonucleoprotein complex binding (F, IDA)
  GO:0016567 protein ubiquitination (P, IDA)
  GO:0006511 ubiquitin-dependent protein catabolic process (P, IDA)
  GO:0006915 apoptotic process (P, IDA)

InterPro domains:
  IPR001841 Zinc finger, RING-type [PS50089] (438-479)
  IPR001876 Zinc finger, RanBP2-type [PF00641] (300-327)
  IPR001876 Zinc finger, RanBP2-type [PS01358] (303-322)
  IPR001876 Zinc finger, RanBP2-type [PS50199] (299-328)
  IPR003121 SWIB/MDM2 domain [PF02201] (34-95)
  IPR003121 SWIB/MDM2 domain [PS51925] (26-109)
  IPR013083 Zinc finger, RING/FYVE/PHD-type [G3DSA:3.30.40.10] (427-491)
  IPR016495 p53 negative regulator Mdm2/Mdm4 [PIRSF006748] (1-491)
  IPR028340 E3 ubiquitin-protein ligase Mdm2 [PIRSF500700] (4-491)
  IPR036443 Zinc finger, RanBP2-type superfamily [SSF90209] (290-334)
  IPR036885 SWIB/MDM2 domain superfamily [G3DSA:1.10.245.10] (1-114)
  IPR036885 SWIB/MDM2 domain superfamily [SSF47592] (18-120)
  IPR036885 SWIB/MDM2 domain superfamily [SSF47592] (189-283)
  IPR044080 MDM2, modified RING finger, HC subclass [cd16783] (435-491)

Foldseek 3Di:
DDKFFFAVLLVVQLVVQPDDDRIDDPVSSVVSVVCSQVVVVQADPVQRQKGQQPPHSVCVLLVDRIDGVVPVVSVVVSRVVGTDD/DVVVVVVVVVVVVD

Nearest PDB structures (foldseek):
  6t2e-assembly1_A  TM=1.012E+00  e=2.294E-17  Homo sapiens
  1rv1-assembly1_A  TM=9.866E-01  e=6.751E-16  Homo sapiens
  3tpx-assembly1_A  TM=9.904E-01  e=7.729E-16  Homo sapiens
  3vzv-assembly2_B  TM=9.782E-01  e=1.241E-15  Homo sapiens
  5afg-assembly1_A  TM=9.940E-01  e=3.199E-15  Homo sapiens

Radius of gyration: 12.4 Å; Cα contacts (8 Å, |Δi|>4): 121; chains: 2; bounding box: 24×36×30 Å

B-factor: mean 27.11, std 9.13, range [12.41, 68.11]

Organism: Homo sapiens (NCBI:txid9606)

CATH classification: 1.10.245.10

Secondary structure (DSSP, 8-state):
--EEEE-HHHHHHHHHTT---S-EEHHHHHHHHHHHHHHHT-B-SSSTTEEE-TTSHHHHHHSSSEEETT-HHHHHHHHHHTEE-/-HHHHHHHHHHTT-

Solvent-accessible surface area: 5914 Å² total; per-residue (Å²): 182,109,96,26,128,5,94,103,87,3,38,142,0,0,100,76,36,48,2,145,92,94,47,0,16,35,118,51,0,0,101,35,0,2,59,12,0,48,93,94,195,31,38,28,157,190,92,32,29,36,0,113,0,71,156,24,42,0,9,101,14,14,68,43,87,41,8,17,0,104,68,61,176,49,1,42,27,16,2,147,159,24,8,63,166,91,71,0,78,138,53,12,58,81,0,46,99,74,50